Protein AF-G9N6R1-F1 (afdb_monomer)

Sequence (111 aa):
WDEKALEMVMNIIHGYTANVPANISLEMLANIAVIVDHFQCHQTVKPFADTWISRLKESFPTCYGQSLVLRLYISWVFLDSFDFAAFTAMVIRESRGPMHTLGLPIPKSII

pLDDT: mean 92.11, std 6.8, range [61.84, 98.25]

Mean predicted aligned error: 3.71 Å

Nearest PDB structures (foldseek):
  7x9r-assembly1_A  TM=4.336E-01  e=3.836E+00  Listeria monocytogenes
  3edt-assembly1_B  TM=4.096E-01  e=2.920E+00  Homo sapiens
  3zfw-assembly1_A  TM=4.192E-01  e=5.936E+00  Mus musculus
  3zfw-assembly2_B  TM=4.210E-01  e=7.384E+00  Mus musculus

Foldseek 3Di:
DDPVLVVLVVCLVVVVCVPHDQEDELVSLLVVLLVCVVVVVLVSCLVSSVSHVVVHPDDDDPADDDSLLSQLSNCVSNVVPVSVVVSLVRCVVHPPDDDDNVPRPDDPVSD

Solvent-accessible surface area (backbone atoms only — not comparable to full-atom values): 6709 Å² total; per-residue (Å²): 131,57,68,68,34,49,51,47,53,50,28,52,75,73,66,44,54,90,78,49,74,84,69,65,54,71,67,52,52,34,46,32,34,56,51,31,58,73,71,67,42,44,80,79,46,39,71,57,48,56,51,32,63,77,61,46,84,70,73,82,70,88,61,81,49,71,69,36,53,43,50,34,51,35,19,56,59,67,65,35,66,67,58,26,53,56,38,49,53,46,44,69,74,60,52,93,60,85,75,80,61,86,86,52,93,70,58,73,93,80,98

Organism: Hypocrea virens (strain Gv29-8 / FGSC 10586) (NCBI:txid413071)

Radius of gyration: 13.83 Å; Cα contacts (8 Å, |Δi|>4): 105; chains: 1; bounding box: 33×24×37 Å

Secondary structure (DSSP, 8-state):
--HHHHHHHHHHHTT-GGGS-S---HHHHHHHHHHHHHHT-HHHHHHHHHHHHHH--SPPP-SSSHHHHHHHHHHHHTT-HHHHHHHHHHHHHH-SSS---TT----TTT-

Structure (mmCIF, N/CA/C/O backbone):
data_AF-G9N6R1-F1
#
_entry.id   AF-G9N6R1-F1
#
loop_
_atom_site.group_PDB
_atom_site.id
_atom_site.type_symbol
_atom_site.label_atom_id
_atom_site.label_alt_id
_atom_site.label_comp_id
_atom_site.label_asym_id
_atom_site.label_entity_id
_atom_site.label_seq_id
_atom_site.pdbx_PDB_ins_code
_atom_site.Cartn_x
_atom_site.Cartn_y
_atom_site.Cartn_z
_atom_site.occupancy
_atom_site.B_iso_or_equiv
_atom_site.auth_seq_id
_atom_site.auth_comp_id
_atom_site.auth_asym_id
_atom_site.auth_atom_id
_atom_site.pdbx_PDB_model_num
ATOM 1 N N . TRP A 1 1 ? -5.603 -14.189 1.864 1.00 76.50 1 TRP A N 1
ATOM 2 C CA . TRP A 1 1 ? -5.025 -12.878 2.217 1.00 76.50 1 TRP A CA 1
ATOM 3 C C . TRP A 1 1 ? -4.359 -12.969 3.573 1.00 76.50 1 TRP A C 1
ATOM 5 O O . TRP A 1 1 ? -4.517 -13.989 4.234 1.00 76.50 1 TRP A O 1
ATOM 15 N N . ASP A 1 2 ? -3.625 -11.931 3.963 1.00 94.06 2 ASP A N 1
ATOM 16 C CA . ASP A 1 2 ? -3.090 -11.782 5.316 1.00 94.06 2 ASP A CA 1
ATOM 17 C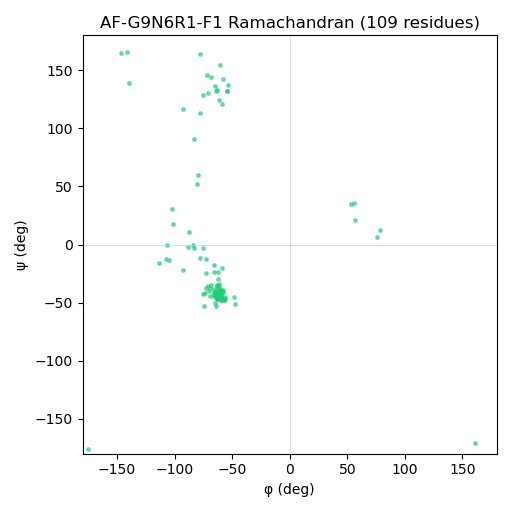 C . ASP A 1 2 ? -4.225 -11.465 6.310 1.00 94.06 2 ASP A C 1
ATOM 19 O O . ASP A 1 2 ? -5.059 -10.595 6.052 1.00 94.06 2 ASP A O 1
ATOM 23 N N . GLU A 1 3 ? -4.282 -12.199 7.423 1.00 96.44 3 GLU A N 1
ATOM 24 C CA . GLU A 1 3 ? -5.347 -12.085 8.431 1.00 96.44 3 GLU A CA 1
ATOM 25 C C . GLU A 1 3 ? -5.331 -10.726 9.145 1.00 96.44 3 GLU A C 1
ATOM 27 O O . GLU A 1 3 ? -6.385 -10.126 9.354 1.00 96.44 3 GLU A O 1
ATOM 32 N N . LYS A 1 4 ? -4.142 -10.186 9.442 1.00 97.25 4 LYS A N 1
ATOM 33 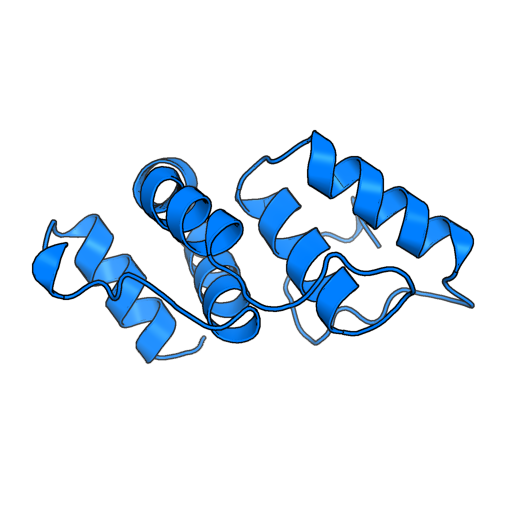C CA . LYS A 1 4 ? -4.002 -8.893 10.127 1.00 97.25 4 LYS A CA 1
ATOM 34 C C . LYS A 1 4 ? -4.365 -7.736 9.208 1.00 97.25 4 LYS A C 1
ATOM 36 O O . LYS A 1 4 ? -4.983 -6.771 9.651 1.00 97.25 4 LYS A O 1
ATOM 41 N N . ALA A 1 5 ? -4.012 -7.829 7.927 1.00 97.94 5 ALA A N 1
ATOM 42 C CA . ALA A 1 5 ? -4.445 -6.849 6.938 1.00 97.94 5 ALA A CA 1
ATOM 43 C C . ALA A 1 5 ? -5.980 -6.813 6.836 1.00 97.94 5 ALA A C 1
ATOM 45 O O . ALA A 1 5 ? -6.567 -5.730 6.787 1.00 97.94 5 ALA A O 1
ATOM 46 N N . LEU A 1 6 ? -6.635 -7.982 6.858 1.00 97.94 6 LEU A N 1
ATOM 47 C CA . LEU A 1 6 ? -8.096 -8.073 6.818 1.00 97.94 6 LEU A CA 1
ATOM 48 C C . LEU A 1 6 ? -8.724 -7.447 8.057 1.00 97.94 6 LEU A C 1
ATOM 50 O O . LEU A 1 6 ? -9.647 -6.645 7.932 1.00 97.94 6 LEU A O 1
ATOM 54 N N . GLU A 1 7 ? -8.194 -7.769 9.234 1.00 98.00 7 GLU A N 1
ATOM 55 C CA . GLU A 1 7 ? -8.632 -7.184 10.498 1.00 98.00 7 GLU A CA 1
ATOM 56 C C . GLU A 1 7 ? -8.540 -5.650 10.473 1.00 98.00 7 GLU A C 1
ATOM 58 O O . GLU A 1 7 ? -9.495 -4.972 10.850 1.00 98.00 7 GLU A O 1
ATOM 63 N N . MET A 1 8 ? -7.439 -5.080 9.968 1.00 97.94 8 MET A N 1
ATOM 64 C CA . MET A 1 8 ? -7.295 -3.623 9.855 1.00 97.94 8 MET A CA 1
ATOM 65 C C . MET A 1 8 ? -8.339 -3.007 8.921 1.00 97.94 8 MET A C 1
ATOM 67 O O . MET A 1 8 ? -8.946 -1.996 9.277 1.00 97.94 8 MET A O 1
ATOM 71 N N . VAL A 1 9 ? -8.583 -3.612 7.755 1.00 98.06 9 VAL A N 1
ATOM 72 C CA . VAL A 1 9 ? -9.611 -3.128 6.820 1.00 98.06 9 VAL A CA 1
ATOM 73 C C . VAL A 1 9 ? -10.998 -3.191 7.461 1.00 98.06 9 VAL A C 1
ATOM 75 O O . VAL A 1 9 ? -11.749 -2.220 7.378 1.00 98.06 9 VAL A O 1
ATOM 78 N N . MET A 1 10 ? -11.320 -4.278 8.165 1.00 98.12 10 MET A N 1
ATOM 79 C CA . MET A 1 10 ? -12.597 -4.414 8.870 1.00 98.12 10 MET A CA 1
ATOM 80 C C . MET A 1 10 ? -12.731 -3.400 10.010 1.00 98.12 10 MET A C 1
ATOM 82 O O . MET A 1 10 ? -13.774 -2.759 10.131 1.00 98.12 10 MET A O 1
ATOM 86 N N . ASN A 1 11 ? -11.675 -3.174 10.795 1.00 98.25 11 ASN A N 1
ATOM 87 C CA . ASN A 1 11 ? -11.660 -2.138 11.829 1.00 98.25 11 ASN A CA 1
ATOM 88 C C . ASN A 1 11 ? -11.930 -0.748 11.238 1.00 98.25 11 ASN A C 1
ATOM 90 O O . ASN A 1 11 ? -12.695 0.020 11.818 1.00 98.25 11 ASN A O 1
ATOM 94 N N . ILE A 1 12 ? -11.364 -0.430 10.069 1.00 98.19 12 ILE A N 1
ATOM 95 C CA . ILE A 1 12 ? -11.643 0.833 9.374 1.00 98.19 12 ILE A CA 1
ATOM 96 C C . ILE A 1 12 ? -13.110 0.899 8.927 1.00 98.19 12 ILE A C 1
ATOM 98 O O . ILE A 1 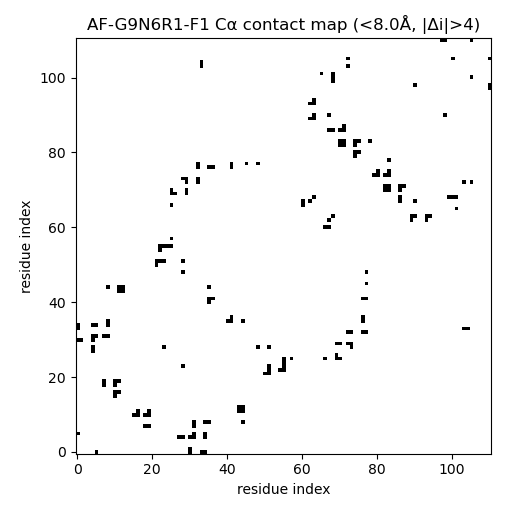12 ? -13.787 1.884 9.223 1.00 98.19 12 ILE A O 1
ATOM 102 N N . ILE A 1 13 ? -13.618 -0.140 8.257 1.00 97.50 13 ILE A N 1
ATOM 103 C CA . ILE A 1 13 ? -14.997 -0.186 7.738 1.00 97.50 13 ILE A CA 1
ATOM 104 C C . ILE A 1 13 ? -16.029 -0.057 8.868 1.00 97.50 13 ILE A C 1
ATOM 106 O O . ILE A 1 13 ? -17.029 0.642 8.714 1.00 97.50 13 ILE A O 1
ATOM 110 N N . HIS A 1 14 ? -15.781 -0.691 10.015 1.00 97.62 14 HIS A N 1
ATOM 111 C CA . HIS A 1 14 ? -16.671 -0.649 11.177 1.00 97.62 14 HIS A CA 1
ATOM 112 C C . HIS A 1 14 ? -16.463 0.577 12.085 1.00 97.62 14 HIS A C 1
ATOM 114 O O . HIS A 1 14 ? -17.176 0.728 13.077 1.00 97.62 14 HIS A O 1
ATOM 120 N N . GLY A 1 15 ? -15.519 1.468 11.763 1.00 97.06 15 GLY A N 1
ATOM 121 C CA . GLY A 1 15 ? -15.258 2.683 12.539 1.00 97.06 15 GLY A CA 1
ATOM 122 C C . GLY A 1 15 ? -14.451 2.464 13.826 1.00 97.06 15 GLY A C 1
ATOM 123 O O . GLY A 1 15 ? -14.333 3.379 14.639 1.00 97.06 15 GLY A O 1
ATOM 124 N N . TYR A 1 16 ? -13.838 1.294 14.012 1.00 97.31 16 TYR A N 1
ATOM 125 C CA . TYR A 1 16 ? -12.934 0.982 15.126 1.00 97.31 16 TYR A CA 1
ATOM 126 C C . TYR A 1 16 ? -11.519 1.521 14.877 1.00 97.31 16 TYR A C 1
ATOM 128 O O . TYR A 1 16 ? -10.517 0.813 14.974 1.00 97.31 16 TYR A O 1
ATOM 136 N N . THR A 1 17 ? -11.431 2.813 14.561 1.00 93.50 17 THR A N 1
ATOM 137 C CA . THR A 1 17 ? -10.192 3.478 14.130 1.00 93.50 17 THR A CA 1
ATOM 138 C C . THR A 1 17 ? -9.126 3.543 15.225 1.00 93.50 17 THR A C 1
ATOM 140 O O . THR A 1 17 ? -7.941 3.587 14.914 1.00 93.50 17 THR A O 1
ATOM 143 N N . ALA A 1 18 ? -9.517 3.466 16.501 1.00 95.50 18 ALA A N 1
ATOM 144 C CA . ALA A 1 18 ? -8.588 3.379 17.631 1.00 95.50 18 ALA A CA 1
ATOM 145 C C . ALA A 1 18 ? -7.713 2.108 17.608 1.00 95.50 18 ALA A C 1
ATOM 147 O O . ALA A 1 18 ? -6.620 2.113 18.171 1.00 95.50 18 ALA A O 1
ATOM 148 N N . ASN A 1 19 ? -8.162 1.044 16.931 1.00 94.69 19 ASN A N 1
ATOM 149 C CA . ASN A 1 19 ? -7.420 -0.212 16.781 1.00 94.69 19 ASN A CA 1
ATOM 150 C C . ASN A 1 19 ? -6.490 -0.207 15.556 1.00 94.69 19 ASN A C 1
ATOM 152 O O . ASN A 1 19 ? -5.790 -1.185 15.299 1.00 94.69 19 ASN A O 1
ATOM 156 N N . VAL A 1 20 ? -6.493 0.874 14.772 1.00 96.62 20 VAL A N 1
ATOM 157 C CA . VAL A 1 20 ? -5.722 0.977 13.535 1.00 96.62 20 VAL A CA 1
ATOM 158 C C . VAL A 1 20 ? -4.371 1.627 13.849 1.00 96.62 20 VAL A C 1
ATOM 160 O O . VAL A 1 20 ? -4.329 2.780 14.288 1.00 96.62 20 VAL A O 1
ATOM 163 N N . PRO A 1 21 ? -3.241 0.924 13.652 1.00 96.56 21 PRO A N 1
ATOM 164 C CA . PRO A 1 21 ? -1.936 1.461 14.003 1.00 96.56 21 PRO A CA 1
ATOM 165 C C . PRO A 1 21 ? -1.560 2.632 13.099 1.00 96.56 21 PRO A C 1
ATOM 167 O O . PRO A 1 21 ? -1.809 2.642 11.896 1.00 96.56 21 PRO A O 1
ATOM 170 N N . ALA A 1 22 ? -0.874 3.614 13.676 1.00 94.56 22 ALA A N 1
ATOM 171 C CA . ALA A 1 22 ? -0.497 4.828 12.962 1.00 94.56 22 ALA A CA 1
ATOM 172 C C . ALA A 1 22 ? 0.712 4.644 12.016 1.00 94.56 22 ALA A C 1
ATOM 174 O O . ALA A 1 22 ? 1.016 5.546 11.237 1.00 94.56 22 ALA A O 1
ATOM 175 N N . ASN A 1 23 ? 1.421 3.513 12.118 1.00 96.12 23 ASN A N 1
ATOM 176 C CA . ASN A 1 23 ? 2.568 3.137 11.290 1.00 96.12 23 ASN A CA 1
ATOM 177 C C . ASN A 1 23 ? 2.479 1.644 10.960 1.00 96.12 23 ASN A C 1
ATOM 179 O O . ASN A 1 23 ? 2.189 0.844 11.850 1.00 96.12 23 ASN A O 1
ATOM 183 N N . ILE A 1 24 ? 2.790 1.277 9.720 1.00 97.00 24 ILE A N 1
ATOM 184 C CA . ILE A 1 24 ? 2.860 -0.108 9.236 1.00 97.00 24 ILE A CA 1
ATOM 185 C C . ILE A 1 24 ? 4.045 -0.254 8.271 1.00 97.00 24 ILE A C 1
ATOM 187 O O . ILE A 1 24 ? 4.607 0.752 7.835 1.00 97.00 24 ILE A O 1
ATOM 191 N N . SER A 1 25 ? 4.450 -1.488 7.959 1.00 96.94 25 SER A N 1
ATOM 192 C CA . SER A 1 25 ? 5.473 -1.738 6.933 1.00 96.94 25 SER A CA 1
ATOM 193 C C . SER A 1 25 ? 4.896 -1.618 5.520 1.00 96.94 25 SER A C 1
ATOM 195 O O . SER A 1 25 ? 3.672 -1.670 5.338 1.00 96.94 25 SER A O 1
ATOM 197 N N . LEU A 1 26 ? 5.768 -1.499 4.514 1.00 96.62 26 LEU A N 1
ATOM 198 C CA . LEU A 1 26 ? 5.350 -1.492 3.114 1.00 96.62 26 LEU A CA 1
ATOM 199 C C . LEU A 1 26 ? 4.629 -2.792 2.726 1.00 96.62 26 LEU A C 1
ATOM 201 O O . LEU A 1 26 ? 3.624 -2.750 2.018 1.00 96.62 26 LEU A O 1
ATOM 205 N N . GLU A 1 27 ? 5.092 -3.941 3.221 1.00 96.19 27 GLU A N 1
ATOM 206 C CA . GLU A 1 27 ? 4.466 -5.242 2.957 1.00 96.19 27 GLU A CA 1
ATOM 207 C C . GLU A 1 27 ? 3.056 -5.322 3.544 1.00 96.19 27 GLU A C 1
ATOM 209 O O . GLU A 1 27 ? 2.139 -5.805 2.881 1.00 96.19 27 GLU A O 1
ATOM 214 N N . MET A 1 28 ? 2.855 -4.810 4.765 1.00 97.62 28 MET A N 1
ATOM 215 C CA . MET A 1 28 ? 1.524 -4.757 5.372 1.00 97.62 28 MET A CA 1
ATOM 216 C C . MET A 1 28 ? 0.591 -3.846 4.568 1.00 97.62 28 MET A C 1
ATOM 218 O O . MET A 1 28 ? -0.554 -4.215 4.314 1.00 97.62 28 MET A O 1
ATOM 222 N N . LEU A 1 29 ? 1.080 -2.691 4.106 1.00 97.75 29 LEU A N 1
ATOM 223 C CA . LEU A 1 29 ? 0.295 -1.793 3.259 1.00 97.75 29 LEU A CA 1
ATOM 224 C C . LEU A 1 29 ? -0.075 -2.445 1.917 1.00 97.75 29 LEU A C 1
ATOM 226 O O . LEU A 1 29 ? -1.204 -2.290 1.456 1.00 97.75 29 LEU A O 1
ATOM 230 N N . ALA A 1 30 ? 0.832 -3.215 1.314 1.00 97.25 30 ALA A N 1
ATOM 231 C CA . ALA A 1 30 ? 0.539 -3.968 0.098 1.00 97.25 30 ALA A CA 1
ATOM 232 C C . ALA A 1 30 ? -0.509 -5.068 0.341 1.00 97.25 30 ALA A C 1
ATOM 234 O O . ALA A 1 30 ? -1.428 -5.226 -0.460 1.00 97.25 30 ALA A O 1
ATOM 235 N N . ASN A 1 31 ? -0.434 -5.780 1.470 1.00 97.94 31 ASN A N 1
ATOM 236 C CA . ASN A 1 31 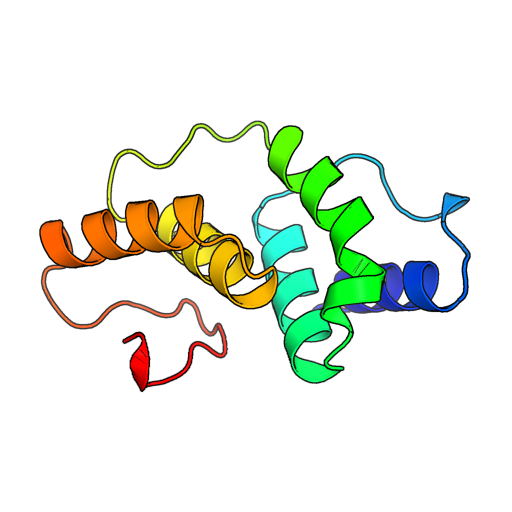? -1.456 -6.756 1.857 1.00 97.94 31 ASN A CA 1
ATOM 237 C C . ASN A 1 31 ? -2.826 -6.098 2.082 1.00 97.94 31 ASN A C 1
ATOM 239 O O . ASN A 1 31 ? -3.844 -6.649 1.663 1.00 97.94 31 ASN A O 1
ATOM 243 N N . ILE A 1 32 ? -2.862 -4.910 2.691 1.00 98.25 32 ILE A N 1
ATOM 244 C CA . ILE A 1 32 ? -4.086 -4.107 2.816 1.00 98.25 32 ILE A CA 1
ATOM 245 C C . ILE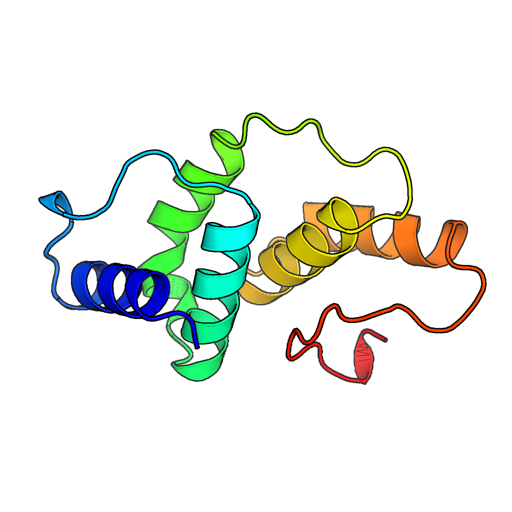 A 1 32 ? -4.608 -3.725 1.429 1.00 98.25 32 ILE A C 1
ATOM 247 O O . ILE A 1 32 ? -5.799 -3.881 1.178 1.00 98.25 32 ILE A O 1
ATOM 251 N N . ALA A 1 33 ? -3.738 -3.293 0.511 1.00 97.81 33 ALA A N 1
ATOM 252 C CA . ALA A 1 33 ? -4.123 -2.942 -0.855 1.00 97.81 33 ALA A CA 1
ATOM 253 C C . ALA A 1 33 ? -4.796 -4.117 -1.593 1.00 97.81 33 ALA A C 1
ATOM 255 O O . ALA A 1 33 ? -5.812 -3.908 -2.246 1.00 97.81 33 ALA A O 1
ATOM 256 N N . VAL A 1 34 ? -4.315 -5.357 -1.408 1.00 97.62 34 VAL A N 1
ATOM 257 C CA . VAL A 1 34 ? -4.958 -6.566 -1.972 1.00 97.62 34 VAL A CA 1
ATOM 258 C C . VAL A 1 34 ? -6.402 -6.721 -1.493 1.00 97.62 34 VAL A C 1
ATOM 260 O O . VAL A 1 34 ? -7.291 -7.079 -2.264 1.00 97.62 34 VAL A O 1
ATOM 263 N N . ILE A 1 35 ? -6.645 -6.465 -0.211 1.00 97.94 35 ILE A N 1
ATOM 264 C CA . ILE A 1 35 ? -7.976 -6.588 0.388 1.00 97.94 35 ILE A CA 1
ATOM 265 C C . ILE A 1 35 ? -8.864 -5.431 -0.065 1.00 97.94 35 ILE A C 1
ATOM 267 O O . ILE A 1 35 ? -10.020 -5.645 -0.415 1.00 97.94 35 ILE A O 1
ATOM 271 N N . VAL A 1 36 ? -8.319 -4.218 -0.106 1.00 97.69 36 VAL A N 1
ATOM 272 C CA . VAL A 1 36 ? -9.028 -3.024 -0.573 1.00 97.69 36 VAL A CA 1
ATOM 273 C C . VAL A 1 36 ? -9.488 -3.177 -2.019 1.00 97.69 36 VAL A C 1
ATOM 275 O O . VAL A 1 36 ? -10.647 -2.877 -2.307 1.00 97.69 36 VAL A O 1
ATOM 278 N N . ASP A 1 37 ? -8.622 -3.689 -2.892 1.00 96.56 37 ASP A N 1
ATOM 279 C CA . ASP A 1 3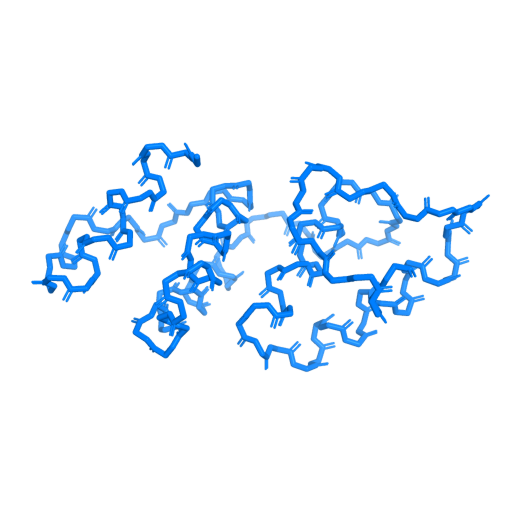7 ? -8.963 -4.005 -4.278 1.00 96.56 37 ASP A CA 1
ATOM 280 C C . ASP A 1 37 ? -10.038 -5.097 -4.331 1.00 96.56 37 ASP A C 1
ATOM 282 O O . ASP A 1 37 ? -11.049 -4.952 -5.008 1.00 96.56 37 ASP A O 1
ATOM 286 N N . HIS A 1 38 ? -9.932 -6.157 -3.527 1.00 95.75 38 HIS A N 1
ATOM 287 C CA . HIS A 1 38 ? -10.962 -7.195 -3.531 1.00 95.75 38 HIS A CA 1
ATOM 288 C C . HIS A 1 38 ? -12.348 -6.700 -3.078 1.00 95.75 38 HIS A C 1
ATOM 290 O O . HIS A 1 38 ? -13.354 -7.003 -3.717 1.00 95.75 38 HIS A O 1
ATOM 296 N N . PHE A 1 39 ? -12.413 -5.949 -1.977 1.00 95.94 39 PHE A N 1
ATOM 297 C CA . PHE A 1 39 ? -13.669 -5.415 -1.436 1.00 95.94 39 PHE A CA 1
ATOM 298 C C . PHE A 1 39 ? -14.115 -4.115 -2.116 1.00 95.94 39 PHE A C 1
ATOM 300 O O . PHE A 1 39 ? -15.178 -3.591 -1.785 1.00 95.94 39 PHE A O 1
ATOM 307 N N . GLN A 1 40 ? -13.312 -3.588 -3.045 1.00 96.12 40 GLN A N 1
ATOM 308 C CA . GLN A 1 40 ? -13.550 -2.331 -3.753 1.00 96.12 40 GLN A CA 1
ATOM 309 C C . GLN A 1 40 ? -13.803 -1.141 -2.801 1.00 96.12 40 GLN A C 1
ATOM 311 O O . GLN A 1 40 ? -14.564 -0.224 -3.108 1.00 96.12 40 GLN A O 1
ATOM 316 N N . CYS A 1 41 ? -13.141 -1.125 -1.637 1.00 96.69 41 CYS A N 1
ATOM 317 C CA . CYS A 1 41 ? -13.369 -0.153 -0.556 1.00 96.69 41 CYS A CA 1
ATOM 318 C C . CYS A 1 41 ? -12.305 0.959 -0.486 1.00 96.69 41 CYS A C 1
ATOM 320 O O . CYS A 1 41 ? -12.018 1.515 0.578 1.00 96.69 41 CYS A O 1
ATOM 322 N N . HIS A 1 42 ? -11.734 1.313 -1.639 1.00 95.56 42 HIS A N 1
ATOM 323 C CA . HIS A 1 42 ? -10.648 2.284 -1.799 1.00 95.56 42 HIS A CA 1
ATOM 324 C C . HIS A 1 42 ? -10.880 3.587 -1.033 1.00 95.56 42 HIS A C 1
ATOM 326 O O . HIS A 1 42 ? -10.031 4.008 -0.250 1.00 95.56 42 HIS A O 1
ATOM 332 N N . GLN A 1 43 ? -12.052 4.203 -1.212 1.00 95.06 43 GLN A N 1
ATOM 333 C CA . GLN A 1 43 ? -12.379 5.498 -0.608 1.00 95.06 43 GLN A CA 1
ATOM 334 C C . GLN A 1 43 ? -12.406 5.448 0.923 1.00 95.06 43 GLN A C 1
ATOM 336 O O . GLN A 1 43 ? -11.989 6.402 1.575 1.00 95.06 43 GLN A O 1
ATOM 341 N N . THR A 1 44 ? -12.859 4.332 1.495 1.00 97.19 44 THR A N 1
ATOM 342 C CA . THR A 1 44 ? -12.960 4.134 2.945 1.00 97.19 44 THR A CA 1
ATOM 343 C C . THR A 1 44 ? -11.582 4.022 3.596 1.00 97.19 44 THR A C 1
ATOM 345 O O . THR A 1 44 ? -11.370 4.544 4.689 1.00 97.19 44 THR A O 1
ATOM 348 N N . VAL A 1 45 ? -10.626 3.379 2.919 1.00 97.75 45 VAL A N 1
ATOM 349 C CA . VAL A 1 45 ? -9.279 3.129 3.460 1.00 97.75 45 VAL A CA 1
ATOM 350 C C . VAL A 1 45 ? -8.275 4.227 3.084 1.00 97.75 45 VAL A C 1
ATOM 352 O O . VAL A 1 45 ? -7.292 4.425 3.799 1.00 97.75 45 VAL A O 1
ATOM 355 N N . LYS A 1 46 ? -8.531 4.997 2.017 1.00 96.50 46 LYS A N 1
ATOM 356 C CA . LYS A 1 46 ? -7.621 6.026 1.480 1.00 96.50 46 LYS A CA 1
ATOM 357 C C . LYS A 1 46 ? -7.042 6.997 2.528 1.00 96.50 46 LYS A C 1
ATOM 359 O O . LYS A 1 46 ? -5.828 7.181 2.506 1.00 96.50 46 LYS A O 1
ATOM 364 N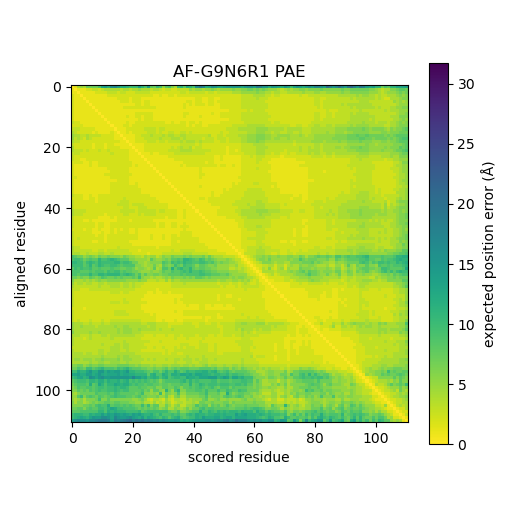 N . PRO A 1 47 ? -7.807 7.558 3.488 1.00 96.19 47 PRO A N 1
ATOM 365 C CA . PRO A 1 47 ? -7.235 8.469 4.490 1.00 96.19 47 PRO A CA 1
ATOM 366 C C . PRO A 1 47 ? -6.159 7.814 5.378 1.00 96.19 47 PRO A C 1
ATOM 368 O O . PRO A 1 47 ? -5.181 8.456 5.775 1.00 96.19 47 PRO A O 1
ATOM 371 N N . PHE A 1 48 ? -6.320 6.521 5.673 1.00 97.38 48 PHE A N 1
ATOM 372 C CA . PHE A 1 48 ? -5.343 5.733 6.426 1.00 97.38 48 PHE A CA 1
ATOM 373 C C . PHE A 1 48 ? -4.138 5.394 5.552 1.00 97.38 48 PHE A C 1
ATOM 375 O O . PHE A 1 48 ? -3.003 5.563 5.994 1.00 97.38 48 PHE A O 1
ATOM 382 N N . ALA A 1 49 ? -4.381 5.008 4.296 1.00 97.06 49 ALA A N 1
ATOM 383 C CA . ALA A 1 49 ? -3.334 4.748 3.314 1.00 97.06 49 ALA A CA 1
ATOM 384 C C . ALA A 1 49 ? -2.415 5.957 3.113 1.00 97.06 49 ALA A C 1
ATOM 386 O O . ALA A 1 49 ? -1.205 5.806 3.237 1.00 97.06 49 ALA A O 1
ATOM 387 N N . ASP A 1 50 ? -2.961 7.159 2.924 1.00 95.69 50 ASP A N 1
ATOM 388 C CA . ASP A 1 50 ? -2.174 8.391 2.764 1.00 95.69 50 ASP A CA 1
ATOM 389 C C . ASP A 1 50 ? -1.285 8.662 3.991 1.00 95.69 50 ASP A C 1
ATOM 391 O O . ASP A 1 50 ? -0.104 9.018 3.888 1.00 95.69 50 ASP A O 1
ATOM 395 N N . THR A 1 51 ? -1.836 8.417 5.183 1.00 95.75 51 THR A N 1
ATOM 396 C CA . THR A 1 51 ? -1.093 8.528 6.443 1.00 95.75 51 THR A CA 1
ATOM 397 C C . THR A 1 51 ? 0.027 7.492 6.525 1.00 95.75 51 THR A C 1
ATOM 399 O O . THR A 1 51 ? 1.135 7.825 6.938 1.00 95.75 51 THR A O 1
ATOM 402 N N . TRP A 1 52 ? -0.217 6.246 6.122 1.00 97.12 52 TRP A N 1
ATOM 403 C CA . TRP A 1 52 ? 0.806 5.204 6.140 1.00 97.12 52 TRP A CA 1
ATOM 404 C C . TRP A 1 52 ? 1.894 5.447 5.100 1.00 97.12 52 TRP A C 1
ATOM 406 O O . TRP A 1 52 ? 3.069 5.361 5.448 1.00 97.12 52 TRP A O 1
ATOM 416 N N . ILE A 1 53 ? 1.523 5.825 3.874 1.00 94.88 53 ILE A N 1
ATOM 417 C CA . ILE A 1 53 ? 2.446 6.141 2.775 1.00 94.88 53 ILE A CA 1
ATOM 418 C C . ILE A 1 53 ? 3.414 7.249 3.195 1.00 94.88 53 ILE A C 1
ATOM 420 O O . ILE A 1 53 ? 4.626 7.080 3.058 1.00 94.88 53 ILE A O 1
ATOM 424 N N . SER A 1 54 ? 2.907 8.338 3.786 1.00 93.75 54 SER A N 1
ATOM 425 C CA . SER A 1 54 ? 3.752 9.453 4.252 1.00 93.75 54 SER A CA 1
ATOM 426 C C . SER A 1 54 ? 4.694 9.092 5.408 1.00 93.75 54 SER A C 1
ATOM 428 O O . SER A 1 54 ? 5.655 9.816 5.668 1.00 93.75 54 SER A O 1
ATOM 430 N N . ARG A 1 55 ? 4.439 7.979 6.107 1.00 95.12 55 ARG A N 1
ATOM 431 C CA . ARG A 1 55 ? 5.212 7.516 7.272 1.00 95.12 55 ARG A CA 1
ATOM 432 C C . ARG A 1 55 ? 6.098 6.308 6.987 1.00 95.12 55 ARG A C 1
ATOM 434 O O . ARG A 1 55 ? 6.798 5.847 7.895 1.00 95.12 55 ARG A O 1
ATOM 441 N N . LEU A 1 56 ? 6.092 5.789 5.759 1.00 94.00 56 LEU A N 1
ATOM 442 C CA . LEU A 1 56 ? 7.002 4.721 5.361 1.00 94.00 56 LEU A CA 1
ATOM 443 C C . LEU A 1 56 ? 8.450 5.195 5.540 1.00 94.00 56 LEU A C 1
ATOM 445 O O . LEU A 1 56 ? 8.877 6.180 4.946 1.00 94.00 56 LEU A O 1
ATOM 449 N N . LYS A 1 57 ? 9.211 4.472 6.368 1.00 85.88 57 LYS A N 1
ATOM 450 C CA . LYS A 1 57 ? 10.629 4.774 6.636 1.00 85.88 57 LYS A CA 1
ATOM 451 C C . LYS A 1 57 ? 11.538 4.434 5.459 1.00 85.88 57 LYS A C 1
ATOM 453 O O . LYS A 1 57 ? 12.643 4.956 5.363 1.00 85.88 57 LYS A O 1
ATOM 458 N N . GLU A 1 58 ? 11.099 3.507 4.617 1.00 84.88 58 GLU A N 1
ATOM 459 C CA . GLU A 1 58 ? 11.831 3.079 3.434 1.00 84.88 58 GLU A CA 1
ATOM 460 C C . GLU A 1 58 ? 11.955 4.242 2.454 1.00 84.88 58 GLU A C 1
ATOM 462 O O . GLU A 1 58 ? 10.960 4.900 2.133 1.00 84.88 58 GLU A O 1
ATOM 467 N N . SER A 1 59 ? 13.169 4.473 1.955 1.00 82.75 59 SER A N 1
ATOM 468 C CA . SER A 1 59 ? 13.399 5.493 0.941 1.00 82.75 59 SER A CA 1
ATOM 469 C C . SER A 1 59 ? 12.601 5.191 -0.322 1.00 82.75 59 SER A C 1
ATOM 471 O O . SER A 1 59 ? 12.291 4.037 -0.634 1.00 82.75 59 SER A O 1
ATOM 473 N N . PHE A 1 60 ? 12.306 6.246 -1.077 1.00 84.19 60 PHE A N 1
ATOM 474 C CA . PHE A 1 60 ? 11.734 6.097 -2.404 1.00 84.19 60 PHE A CA 1
ATOM 475 C C . PHE A 1 60 ? 12.634 5.166 -3.243 1.00 84.19 60 PHE A C 1
ATOM 477 O O . PHE A 1 60 ? 13.859 5.335 -3.207 1.00 84.19 60 PHE A O 1
ATOM 484 N N . PRO A 1 61 ? 12.075 4.161 -3.942 1.00 86.56 61 PRO A N 1
ATOM 485 C CA . PRO A 1 61 ? 12.855 3.252 -4.769 1.00 86.56 61 PRO A CA 1
ATOM 486 C C . PRO A 1 61 ? 13.707 4.025 -5.775 1.00 86.56 61 PRO A C 1
ATOM 488 O O . PRO A 1 61 ? 13.211 4.923 -6.450 1.00 86.56 61 PRO A O 1
ATOM 491 N N . THR A 1 62 ? 14.986 3.672 -5.877 1.00 85.75 62 THR A N 1
ATOM 492 C CA . THR A 1 62 ? 15.910 4.231 -6.877 1.00 85.75 62 THR A CA 1
ATOM 493 C C . THR A 1 62 ? 16.250 3.238 -7.981 1.00 85.75 62 THR A C 1
ATOM 495 O O . THR A 1 62 ? 16.814 3.641 -8.995 1.00 85.75 62 THR A O 1
ATOM 498 N N . CYS A 1 63 ? 15.905 1.964 -7.789 1.00 83.62 63 CYS A N 1
ATOM 499 C CA . CYS A 1 63 ? 16.101 0.899 -8.754 1.00 83.62 63 CYS A CA 1
ATOM 500 C C . CYS A 1 63 ? 14.982 -0.151 -8.689 1.00 83.62 63 CYS A C 1
ATOM 502 O O . CYS A 1 63 ? 14.221 -0.228 -7.716 1.00 83.62 63 CYS A O 1
ATOM 504 N N . TYR A 1 64 ? 14.903 -0.981 -9.728 1.00 86.00 64 TYR A N 1
ATOM 505 C CA . TYR A 1 64 ? 13.980 -2.106 -9.798 1.00 86.00 64 TYR A CA 1
ATOM 506 C C . TYR A 1 64 ? 14.240 -3.135 -8.688 1.00 86.00 64 TYR A C 1
ATOM 508 O O . TYR A 1 64 ? 15.333 -3.688 -8.560 1.00 86.00 64 TYR A O 1
ATOM 516 N N . GLY A 1 65 ? 13.199 -3.428 -7.908 1.00 88.62 65 GLY A N 1
ATOM 517 C CA . GLY A 1 65 ? 13.245 -4.374 -6.800 1.00 88.62 65 GLY A CA 1
ATOM 518 C C . GLY A 1 65 ? 11.874 -4.587 -6.161 1.00 88.62 65 GLY A C 1
ATOM 519 O O . GLY A 1 65 ? 10.868 -4.044 -6.616 1.00 88.62 65 GLY A O 1
ATOM 520 N N . GLN A 1 66 ? 11.834 -5.372 -5.082 1.00 91.00 66 GLN A N 1
ATOM 521 C CA . GLN A 1 66 ? 10.589 -5.732 -4.397 1.00 91.00 66 GLN A CA 1
ATOM 522 C C . GLN A 1 66 ? 9.794 -4.500 -3.941 1.00 91.00 66 GLN A C 1
ATOM 524 O O . GLN A 1 66 ? 8.599 -4.409 -4.206 1.00 91.00 66 GLN A O 1
ATOM 529 N N . SER A 1 67 ? 10.458 -3.524 -3.317 1.00 92.88 67 SER A N 1
ATOM 530 C CA . SER A 1 67 ? 9.808 -2.307 -2.816 1.00 92.88 67 SER A CA 1
ATOM 531 C C . SER A 1 67 ? 9.160 -1.475 -3.927 1.00 92.88 67 SER A C 1
ATOM 533 O O . SER A 1 67 ? 8.083 -0.919 -3.719 1.00 92.88 67 SER A O 1
ATOM 535 N N . LEU A 1 68 ? 9.766 -1.431 -5.120 1.00 93.44 68 LEU A N 1
ATOM 536 C CA . LEU A 1 68 ? 9.195 -0.759 -6.287 1.00 93.44 68 LEU A CA 1
ATOM 537 C C . LEU A 1 68 ? 7.880 -1.416 -6.716 1.00 93.44 68 LEU A C 1
ATOM 539 O O . LEU A 1 68 ? 6.893 -0.718 -6.921 1.00 93.44 68 LEU A O 1
ATOM 543 N N . VAL A 1 69 ? 7.850 -2.748 -6.814 1.00 93.31 69 VAL A N 1
ATOM 544 C CA . VAL A 1 69 ? 6.652 -3.493 -7.238 1.00 93.31 69 VAL A CA 1
ATOM 545 C C . VAL A 1 69 ? 5.519 -3.342 -6.217 1.00 93.31 69 VAL A C 1
ATOM 547 O O . VAL A 1 69 ? 4.375 -3.110 -6.604 1.00 93.31 69 VAL A O 1
ATOM 550 N N . LEU A 1 70 ? 5.828 -3.402 -4.916 1.00 95.25 70 LEU A N 1
ATOM 551 C CA . LEU A 1 70 ? 4.833 -3.173 -3.862 1.00 95.25 70 LEU A CA 1
ATOM 552 C C . LEU A 1 70 ? 4.245 -1.756 -3.948 1.00 95.25 70 LEU A C 1
ATOM 554 O O . LEU A 1 70 ? 3.027 -1.592 -3.914 1.00 95.25 70 LEU A O 1
ATOM 558 N N . ARG A 1 71 ? 5.091 -0.729 -4.105 1.00 95.31 71 ARG A N 1
ATOM 559 C CA . ARG A 1 71 ? 4.643 0.670 -4.215 1.00 95.31 71 ARG A CA 1
ATOM 560 C C . ARG A 1 71 ? 3.887 0.955 -5.511 1.00 95.31 71 ARG A C 1
ATOM 562 O O . ARG A 1 71 ? 2.912 1.705 -5.489 1.00 95.31 71 ARG A O 1
ATOM 569 N N . LEU A 1 72 ? 4.270 0.321 -6.618 1.00 94.50 72 LEU A N 1
ATOM 570 C CA . LEU A 1 72 ? 3.512 0.369 -7.868 1.00 94.50 72 LEU A CA 1
ATOM 571 C C . LEU A 1 72 ? 2.091 -0.169 -7.661 1.00 94.50 72 LEU A C 1
ATOM 573 O O . LEU A 1 72 ? 1.122 0.466 -8.064 1.00 94.50 72 LEU A O 1
ATOM 577 N N . TYR A 1 73 ? 1.955 -1.310 -6.985 1.00 95.94 73 TYR A N 1
ATOM 578 C CA . TYR A 1 73 ? 0.641 -1.883 -6.711 1.00 95.94 73 TYR A CA 1
ATOM 579 C C . TYR A 1 73 ? -0.192 -1.009 -5.762 1.00 95.94 73 TYR A C 1
ATOM 581 O O . TYR A 1 73 ? -1.361 -0.751 -6.031 1.00 95.94 73 TYR A O 1
ATOM 589 N N . ILE A 1 74 ? 0.413 -0.488 -4.691 1.00 96.44 74 ILE A N 1
ATOM 590 C CA . ILE A 1 74 ? -0.256 0.422 -3.747 1.00 96.44 74 ILE A CA 1
ATOM 591 C C . ILE A 1 74 ? -0.743 1.693 -4.458 1.00 96.44 74 ILE A C 1
ATOM 593 O O . ILE A 1 74 ? -1.900 2.073 -4.295 1.00 96.44 74 ILE A O 1
ATOM 597 N N . SER A 1 75 ? 0.108 2.332 -5.267 1.00 95.25 75 SER A N 1
ATOM 598 C CA . SER A 1 75 ? -0.262 3.543 -6.020 1.00 95.25 75 SER A CA 1
ATOM 599 C C . SER A 1 75 ? -1.369 3.278 -7.040 1.00 95.25 75 SER A C 1
ATOM 601 O O . SER A 1 75 ? -2.255 4.114 -7.205 1.00 95.25 75 SER A O 1
ATOM 603 N N . TRP A 1 76 ? -1.387 2.092 -7.654 1.00 95.38 76 TRP A N 1
ATOM 604 C CA . TRP A 1 76 ? -2.482 1.670 -8.523 1.00 95.38 76 TRP A CA 1
ATOM 605 C C . TRP A 1 76 ? -3.809 1.530 -7.762 1.00 95.38 76 TRP A C 1
ATOM 607 O O . TRP A 1 76 ? -4.796 2.156 -8.146 1.00 95.38 76 TRP A O 1
ATOM 617 N N . VAL A 1 77 ? -3.827 0.774 -6.657 1.00 96.25 77 VAL A N 1
ATOM 618 C CA . VAL A 1 77 ? -5.038 0.545 -5.844 1.00 96.25 77 VAL A CA 1
ATOM 619 C C . VAL A 1 77 ? -5.578 1.861 -5.280 1.00 96.25 77 VAL A C 1
ATOM 621 O O . VAL A 1 77 ? -6.768 2.147 -5.369 1.00 96.25 77 VAL A O 1
ATOM 624 N N . PHE A 1 78 ? -4.715 2.713 -4.727 1.00 95.12 78 PHE A N 1
ATOM 625 C CA . PHE A 1 78 ? -5.140 3.971 -4.105 1.00 95.12 78 PHE A CA 1
ATOM 626 C C . PHE A 1 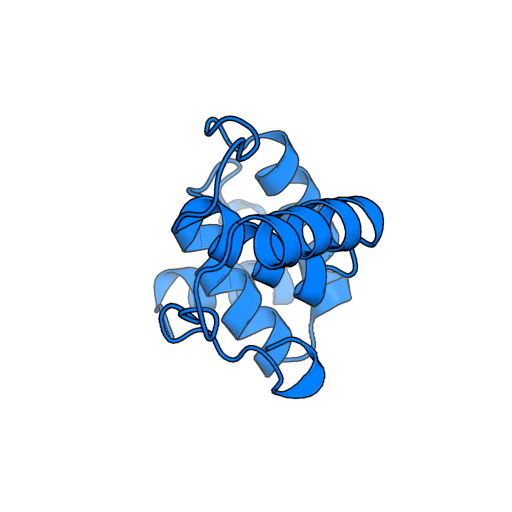78 ? -5.236 5.159 -5.074 1.00 95.12 78 PHE A C 1
ATOM 628 O O . PHE A 1 78 ? -5.440 6.289 -4.622 1.00 95.12 78 PHE A O 1
ATOM 635 N N . LEU A 1 79 ? -5.158 4.909 -6.386 1.00 91.69 79 LEU A N 1
ATOM 636 C CA . LEU A 1 79 ? -5.300 5.907 -7.452 1.00 91.69 79 LEU A CA 1
ATOM 637 C C . LEU A 1 79 ? -4.317 7.089 -7.329 1.00 91.69 79 LEU A C 1
ATOM 639 O O . LEU A 1 79 ? -4.650 8.227 -7.670 1.00 91.69 79 LEU A O 1
ATOM 643 N N . ASP A 1 80 ? -3.094 6.827 -6.863 1.00 92.00 80 ASP A N 1
ATOM 644 C CA . ASP A 1 80 ? -2.012 7.812 -6.842 1.00 92.00 80 ASP A CA 1
ATOM 645 C C . ASP A 1 80 ? -1.321 7.868 -8.209 1.00 92.00 80 ASP A C 1
ATOM 647 O O . ASP A 1 80 ? -0.375 7.136 -8.502 1.00 92.00 80 ASP A O 1
ATOM 651 N N . SER A 1 81 ? -1.826 8.748 -9.073 1.00 91.69 81 SER A N 1
ATOM 652 C CA . SER A 1 81 ? -1.334 8.883 -10.449 1.00 91.69 81 SER A CA 1
ATOM 653 C C . SER A 1 81 ? 0.134 9.314 -10.561 1.00 91.69 81 SER A C 1
ATOM 655 O O . SER A 1 81 ? 0.793 8.938 -11.532 1.00 91.69 81 SER A O 1
ATOM 657 N N . PHE A 1 82 ? 0.655 10.085 -9.599 1.00 92.75 82 PHE A N 1
ATOM 658 C CA . PHE A 1 82 ? 2.026 10.591 -9.657 1.00 92.75 82 PHE A CA 1
ATOM 659 C C . PHE A 1 82 ? 3.015 9.466 -9.358 1.00 92.75 82 PHE A C 1
ATOM 661 O O . PHE A 1 82 ? 3.897 9.179 -10.175 1.00 92.75 82 PHE A O 1
ATOM 668 N N . ASP A 1 83 ? 2.810 8.784 -8.232 1.00 92.88 83 ASP A N 1
ATOM 669 C CA . ASP A 1 83 ? 3.645 7.659 -7.821 1.00 92.88 83 ASP A CA 1
ATOM 670 C C . ASP A 1 83 ? 3.528 6.501 -8.818 1.00 92.88 83 ASP A C 1
ATOM 672 O O . ASP A 1 83 ? 4.541 5.930 -9.232 1.00 92.88 83 ASP A O 1
ATOM 676 N N . PHE A 1 84 ? 2.316 6.211 -9.301 1.00 93.81 84 PHE A N 1
ATOM 677 C CA . PHE A 1 84 ? 2.100 5.166 -10.298 1.00 93.81 84 PHE A CA 1
ATOM 678 C C . PHE A 1 84 ? 2.895 5.423 -11.585 1.00 93.81 84 PHE A C 1
ATOM 680 O O . PHE A 1 84 ? 3.572 4.520 -12.089 1.00 93.81 84 PHE A O 1
ATOM 687 N N . ALA A 1 85 ? 2.866 6.654 -12.107 1.00 93.69 85 ALA A N 1
ATOM 688 C CA . ALA A 1 85 ? 3.619 7.018 -13.305 1.00 93.69 85 ALA A CA 1
ATOM 689 C C . ALA A 1 85 ? 5.137 6.923 -13.080 1.00 93.69 85 ALA A C 1
ATOM 691 O O . ALA A 1 85 ? 5.853 6.371 -13.921 1.00 93.69 85 ALA A O 1
ATOM 692 N N . ALA A 1 86 ? 5.627 7.410 -11.936 1.00 93.00 86 ALA A N 1
ATOM 693 C CA . ALA A 1 86 ? 7.044 7.358 -11.585 1.00 93.00 86 ALA A CA 1
ATOM 694 C C . ALA A 1 86 ? 7.557 5.913 -11.468 1.00 93.00 86 ALA A C 1
ATOM 696 O O . ALA A 1 86 ? 8.599 5.570 -12.039 1.00 93.00 86 ALA A O 1
ATOM 697 N N . PHE A 1 87 ? 6.812 5.045 -10.779 1.00 92.88 87 PHE A N 1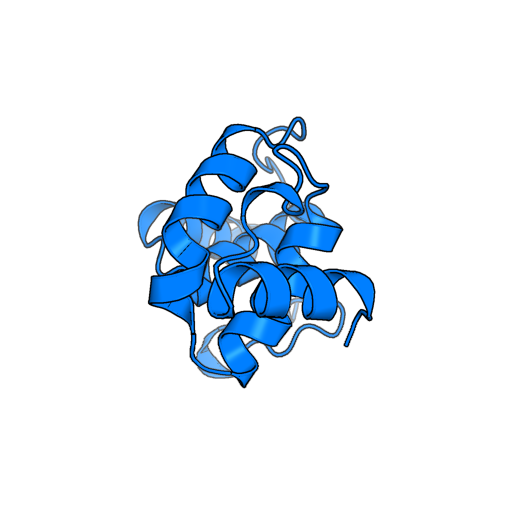
ATOM 698 C CA . PHE A 1 87 ? 7.195 3.647 -10.600 1.00 92.88 87 PHE A CA 1
ATOM 699 C C . PHE A 1 87 ? 7.084 2.844 -11.894 1.00 92.88 87 PHE A C 1
ATOM 701 O O . PHE A 1 87 ? 7.995 2.077 -12.208 1.00 92.88 87 PHE A O 1
ATOM 708 N N . THR A 1 88 ? 6.040 3.073 -12.693 1.00 91.94 88 THR A N 1
ATOM 709 C CA . THR A 1 88 ? 5.894 2.439 -14.012 1.00 91.94 88 THR A CA 1
ATOM 710 C C . THR A 1 88 ? 7.068 2.798 -14.924 1.00 91.94 88 THR A C 1
ATOM 712 O O . THR A 1 88 ? 7.662 1.917 -15.545 1.00 91.94 88 THR A O 1
ATOM 715 N N . ALA A 1 89 ? 7.473 4.072 -14.960 1.00 91.62 89 ALA A N 1
ATOM 716 C CA . ALA A 1 89 ? 8.626 4.505 -15.747 1.00 91.62 89 ALA A CA 1
ATOM 717 C C . ALA A 1 89 ? 9.932 3.819 -15.304 1.00 91.62 89 ALA A C 1
ATOM 719 O O . ALA A 1 89 ? 10.750 3.440 -16.145 1.00 91.62 89 ALA A O 1
ATOM 720 N N . MET A 1 90 ? 10.123 3.620 -13.995 1.00 91.38 90 MET A N 1
ATOM 721 C CA . MET A 1 90 ? 11.281 2.897 -13.463 1.00 91.38 90 MET A CA 1
ATOM 722 C C . MET A 1 90 ? 11.267 1.417 -13.863 1.00 91.38 90 MET A C 1
ATOM 724 O O . MET A 1 90 ? 12.289 0.907 -14.321 1.00 91.38 90 MET A O 1
ATOM 728 N N . VAL A 1 91 ? 10.113 0.746 -13.761 1.00 90.06 91 VAL A N 1
ATOM 729 C CA . VAL A 1 91 ? 9.951 -0.651 -14.200 1.00 90.06 91 VAL A CA 1
ATOM 730 C C . VAL A 1 91 ? 10.261 -0.795 -15.690 1.00 90.06 91 VAL A C 1
ATOM 732 O O . VAL A 1 91 ? 11.049 -1.663 -16.064 1.00 90.06 91 VAL A O 1
ATOM 735 N N . ILE A 1 92 ? 9.711 0.076 -16.540 1.00 89.12 92 ILE A N 1
ATOM 736 C CA . ILE A 1 92 ? 9.954 0.043 -17.991 1.00 89.12 92 ILE A CA 1
ATOM 737 C C . ILE A 1 92 ? 11.443 0.223 -18.310 1.00 89.12 92 ILE A C 1
ATOM 739 O O . ILE A 1 92 ? 11.974 -0.465 -19.178 1.00 89.12 92 ILE A O 1
ATOM 743 N N . ARG A 1 93 ? 12.132 1.132 -17.610 1.00 89.38 93 ARG A N 1
ATOM 744 C CA . ARG A 1 93 ? 13.548 1.427 -17.864 1.00 89.38 93 ARG A CA 1
ATOM 745 C C . ARG A 1 93 ? 14.487 0.299 -17.436 1.00 89.38 93 ARG A C 1
ATOM 747 O O . ARG A 1 93 ? 15.525 0.109 -18.065 1.00 89.38 93 ARG A O 1
ATOM 754 N N . GLU A 1 94 ? 14.177 -0.387 -16.340 1.00 88.06 94 GLU A N 1
ATOM 755 C CA . GLU A 1 94 ? 15.146 -1.254 -15.654 1.00 88.06 94 GLU A CA 1
ATOM 756 C C . GLU A 1 94 ? 14.807 -2.744 -15.708 1.00 88.06 94 GLU A C 1
ATOM 758 O O . GLU A 1 94 ? 15.679 -3.582 -15.452 1.00 88.06 94 GLU A O 1
ATOM 763 N N . SER A 1 95 ? 13.570 -3.098 -16.061 1.00 83.06 95 SER A N 1
ATOM 764 C CA . SER A 1 95 ? 13.187 -4.496 -16.231 1.00 83.06 95 SER A CA 1
ATOM 765 C C . SER A 1 95 ? 13.952 -5.133 -17.397 1.00 83.06 95 SER A C 1
ATOM 767 O O . SER A 1 95 ? 14.124 -4.562 -18.472 1.00 83.06 95 SER A O 1
ATOM 769 N N . ARG A 1 96 ? 14.444 -6.356 -17.176 1.00 83.88 96 ARG A N 1
ATOM 770 C CA . ARG A 1 96 ? 15.147 -7.165 -18.192 1.00 83.88 96 ARG A CA 1
ATOM 771 C C . ARG A 1 96 ? 14.253 -8.256 -18.793 1.00 83.88 96 ARG A C 1
ATOM 773 O O . ARG A 1 96 ? 14.751 -9.235 -19.340 1.00 83.88 96 ARG A O 1
ATOM 780 N N . GLY A 1 97 ? 12.942 -8.120 -18.629 1.00 82.00 97 GLY A N 1
ATOM 781 C CA . GLY A 1 97 ? 11.935 -9.124 -18.954 1.00 82.00 97 GLY A CA 1
ATOM 782 C C . GLY A 1 97 ? 10.620 -8.833 -18.227 1.00 82.00 97 GLY A C 1
ATOM 783 O O . GLY A 1 97 ? 10.499 -7.772 -17.613 1.00 82.00 97 GLY A O 1
ATOM 784 N N . PRO A 1 98 ? 9.648 -9.763 -18.268 1.00 80.00 98 PRO A N 1
ATOM 785 C CA . PRO A 1 98 ? 8.364 -9.593 -17.595 1.00 80.00 98 PRO A CA 1
ATOM 786 C C . PRO A 1 98 ? 8.534 -9.266 -16.110 1.00 80.00 98 PRO A C 1
ATOM 788 O O . PRO A 1 98 ? 9.358 -9.876 -15.419 1.00 80.00 98 PRO A O 1
ATOM 791 N N . MET A 1 99 ? 7.741 -8.315 -15.615 1.00 81.69 99 MET A N 1
ATOM 792 C CA . MET A 1 99 ? 7.779 -7.920 -14.211 1.00 81.69 99 MET A CA 1
ATOM 793 C C . MET A 1 99 ? 7.370 -9.095 -13.317 1.00 81.69 99 MET A C 1
ATOM 795 O O . MET A 1 99 ? 6.353 -9.756 -13.538 1.00 81.69 99 MET A O 1
ATOM 799 N N . HIS A 1 100 ? 8.149 -9.340 -12.266 1.00 83.00 100 HIS A N 1
ATOM 800 C CA . HIS A 1 100 ? 7.775 -10.312 -11.249 1.00 83.00 100 HIS A CA 1
ATOM 801 C C . HIS A 1 100 ? 6.728 -9.685 -10.325 1.00 83.00 100 HIS A C 1
ATOM 803 O O . HIS A 1 100 ? 7.031 -8.750 -9.591 1.00 83.00 100 HIS A O 1
ATOM 809 N N . THR A 1 101 ? 5.499 -10.202 -10.352 1.00 84.25 101 THR A N 1
ATOM 810 C CA . THR A 1 101 ? 4.352 -9.606 -9.646 1.00 84.25 101 THR A CA 1
ATOM 811 C C . THR A 1 101 ? 4.351 -9.841 -8.137 1.00 84.25 101 THR A C 1
ATOM 813 O O . THR A 1 101 ? 3.453 -9.357 -7.458 1.00 84.25 101 THR A O 1
ATOM 816 N N . LEU A 1 102 ? 5.312 -10.600 -7.593 1.00 85.62 102 LEU A N 1
ATOM 817 C CA . LEU A 1 102 ? 5.375 -10.981 -6.171 1.00 85.62 102 LEU A CA 1
ATOM 818 C C . LEU A 1 102 ? 4.115 -11.710 -5.664 1.00 85.62 102 LEU A C 1
ATOM 820 O O . LEU A 1 102 ? 3.835 -11.715 -4.470 1.00 85.62 102 LEU A O 1
ATOM 824 N N . GLY A 1 103 ? 3.327 -12.306 -6.565 1.00 84.25 103 GLY A N 1
ATOM 825 C CA . GLY A 1 103 ? 2.036 -12.910 -6.220 1.00 84.25 103 GLY A CA 1
ATOM 826 C C . GLY A 1 103 ? 0.907 -11.900 -5.981 1.00 84.25 103 GLY A C 1
ATOM 827 O O . GLY A 1 103 ? -0.188 -12.311 -5.599 1.00 84.25 103 GLY A O 1
ATOM 828 N N . LEU A 1 104 ? 1.136 -10.605 -6.227 1.00 88.06 104 LEU A N 1
ATOM 829 C CA . LEU A 1 104 ? 0.096 -9.581 -6.176 1.00 88.06 104 LEU A CA 1
ATOM 830 C C . LEU A 1 104 ? -0.860 -9.714 -7.373 1.00 88.06 104 LEU A C 1
ATOM 832 O O . LEU A 1 104 ? -0.415 -10.056 -8.478 1.00 88.06 104 LEU A O 1
ATOM 836 N N . PRO A 1 105 ? -2.158 -9.407 -7.195 1.00 88.25 105 PRO A N 1
ATOM 837 C CA . PRO A 1 105 ? -3.161 -9.481 -8.251 1.00 88.25 105 PRO A CA 1
ATOM 838 C C . PRO A 1 105 ? -3.080 -8.247 -9.166 1.00 88.25 105 PRO A C 1
ATOM 840 O O . PRO A 1 105 ? -4.022 -7.473 -9.291 1.00 88.25 105 PRO A O 1
ATOM 843 N N . ILE A 1 106 ? -1.926 -8.047 -9.803 1.00 83.25 106 ILE A N 1
ATOM 844 C CA . ILE A 1 106 ? -1.708 -6.948 -10.745 1.00 83.25 106 ILE A CA 1
ATOM 845 C C . ILE A 1 106 ? -2.431 -7.281 -12.066 1.00 83.25 106 ILE A C 1
ATOM 847 O O . ILE A 1 106 ? -2.223 -8.368 -12.618 1.00 83.25 106 ILE A O 1
ATOM 851 N N . PRO A 1 107 ? -3.264 -6.374 -12.611 1.00 80.00 107 PRO A N 1
ATOM 852 C CA . PRO A 1 107 ? -3.900 -6.576 -13.908 1.00 80.00 107 PRO A CA 1
ATOM 853 C C . PRO A 1 107 ? -2.887 -6.788 -15.035 1.00 80.00 107 PRO A C 1
ATOM 855 O O . PRO A 1 107 ? -1.882 -6.087 -15.126 1.00 80.00 107 PRO A O 1
ATOM 858 N N . LYS A 1 108 ? -3.210 -7.681 -15.981 1.00 76.00 108 LYS A N 1
ATOM 859 C CA . LYS A 1 108 ? -2.377 -7.940 -17.173 1.00 76.00 108 LYS A CA 1
ATOM 860 C C . LYS A 1 108 ? -2.145 -6.710 -18.052 1.00 76.00 108 LYS A C 1
ATOM 862 O O . LYS A 1 108 ? -1.222 -6.717 -18.844 1.00 76.00 108 LYS A O 1
ATOM 867 N N . SER A 1 109 ? -2.977 -5.676 -17.943 1.00 73.12 109 SER A N 1
ATOM 868 C CA . SER A 1 109 ? -2.781 -4.416 -18.665 1.00 73.12 109 SER A CA 1
ATOM 869 C C . SER A 1 109 ? -1.626 -3.568 -18.117 1.00 73.12 109 SER A C 1
ATOM 871 O O . SER A 1 109 ? -1.261 -2.588 -18.756 1.00 73.12 109 SER A O 1
ATOM 873 N N . ILE A 1 110 ? -1.099 -3.900 -16.933 1.00 69.12 110 ILE A N 1
ATOM 874 C CA . ILE A 1 110 ? -0.005 -3.188 -16.249 1.00 69.12 110 ILE A CA 1
ATOM 875 C C . ILE A 1 110 ? 1.321 -3.968 -16.354 1.00 69.12 110 ILE A C 1
ATOM 877 O O . ILE A 1 110 ? 2.379 -3.419 -16.055 1.00 69.12 110 ILE A O 1
ATOM 881 N N . ILE A 1 111 ? 1.271 -5.240 -16.769 1.00 61.84 111 ILE A N 1
ATOM 882 C CA . ILE A 1 111 ? 2.413 -6.170 -16.826 1.00 61.84 111 ILE A CA 1
ATOM 883 C C . ILE A 1 111 ? 2.952 -6.272 -18.251 1.00 61.84 111 ILE A C 1
ATOM 885 O O . ILE A 1 111 ? 2.122 -6.399 -19.178 1.00 61.84 111 ILE A O 1
#